Protein AF-C1N1Z4-F1 (afdb_monomer_lite)

Organism: Micromonas pusilla (strain CCMP1545) (NCBI:txid564608)

Sequence (85 aa):
LFQAGLPPYLVYLWFLGAPETRAPEASNFGARFLLAFVLATIPAGVVAKTTYGDVLANVDVLHGASESLLTCSNFLFAFGFATAI

pLDDT: mean 94.85, std 7.13, range [57.94, 98.56]

Radius of gyration: 15.03 Å; chains: 1; bounding box: 32×20×41 Å

Secondary structure (DSSP, 8-state):
-TGGGHHHHHHHHHHHTSGGG---HHHHHHHHHHHHHHHHHHHHHHHIIIIISS-GGG-HHHHHHHHHHHHHHHHHHHHHHHTT-

Foldseek 3Di:
DVVVVPVVLVVVLVVCPDVVVVQQPLQSVLSVLVVVLVVLQVVLQVCCCPPVVDGSVPVCVSVVVSVVSNVSSVCSNVVSVVVVD

InterPro domains:
  IPR021995 Protein of unknown function DUF3593 [PF12159] (1-84)
  IPR021995 Protein of unknown function DUF3593 [PTHR35473] (1-85)

Structure (mmCIF, N/CA/C/O backbone):
data_AF-C1N1Z4-F1
#
_entry.id   AF-C1N1Z4-F1
#
loop_
_atom_site.group_PDB
_atom_site.id
_atom_site.type_symbol
_atom_site.label_atom_id
_atom_site.label_alt_id
_atom_site.label_comp_id
_atom_site.label_asym_id
_atom_site.label_entity_id
_atom_site.label_seq_id
_atom_site.pdbx_PDB_ins_code
_atom_site.Cartn_x
_atom_site.Cartn_y
_atom_site.Cartn_z
_atom_site.occupancy
_atom_site.B_iso_or_equiv
_atom_site.auth_seq_id
_atom_site.auth_comp_id
_atom_site.auth_asym_id
_atom_site.auth_atom_id
_atom_site.pdbx_PDB_model_num
ATOM 1 N N . LEU A 1 1 ? -16.577 -3.179 -0.159 1.00 57.94 1 LEU A N 1
ATOM 2 C CA . LEU A 1 1 ? -15.801 -2.694 -1.326 1.00 57.94 1 LEU A CA 1
ATOM 3 C C . LEU A 1 1 ? -14.302 -2.971 -1.178 1.00 57.94 1 LEU A C 1
ATOM 5 O O . LEU A 1 1 ? -13.759 -3.611 -2.060 1.00 57.94 1 LEU A O 1
ATOM 9 N N . PHE A 1 2 ? -13.659 -2.620 -0.054 1.00 62.78 2 PHE A N 1
ATOM 10 C CA . PHE A 1 2 ? -12.212 -2.832 0.163 1.00 62.78 2 PHE A CA 1
ATOM 11 C C . PHE A 1 2 ? -11.723 -4.292 0.011 1.00 62.78 2 PHE A C 1
ATOM 13 O O . PHE A 1 2 ? -10.783 -4.550 -0.730 1.00 62.78 2 PHE A O 1
ATOM 20 N N . GLN A 1 3 ? -12.395 -5.272 0.631 1.00 65.56 3 GLN A N 1
ATOM 21 C CA . GLN A 1 3 ? -11.960 -6.683 0.590 1.00 65.56 3 GLN A CA 1
ATOM 22 C C . GLN A 1 3 ? -12.035 -7.318 -0.809 1.00 65.56 3 GLN A C 1
ATOM 24 O O . GLN A 1 3 ? -11.210 -8.160 -1.150 1.00 65.56 3 GLN A O 1
ATOM 29 N N . ALA A 1 4 ? -12.988 -6.885 -1.641 1.00 79.38 4 ALA A N 1
ATOM 30 C CA . ALA A 1 4 ? -13.126 -7.373 -3.014 1.00 79.38 4 ALA A CA 1
ATOM 31 C C . ALA A 1 4 ? -12.008 -6.859 -3.940 1.00 79.38 4 ALA A C 1
ATOM 33 O O . ALA A 1 4 ? -11.782 -7.436 -4.999 1.00 79.38 4 ALA A O 1
ATOM 34 N N . GLY A 1 5 ? -11.301 -5.796 -3.539 1.00 87.25 5 GLY A N 1
ATOM 35 C CA . GLY A 1 5 ? -10.180 -5.232 -4.289 1.00 87.25 5 GLY A CA 1
ATOM 36 C C . GLY A 1 5 ? -8.856 -5.975 -4.095 1.00 87.25 5 GLY A C 1
ATOM 37 O O . GLY A 1 5 ? -7.952 -5.803 -4.907 1.00 87.25 5 GLY A O 1
ATOM 38 N N . LEU A 1 6 ? -8.721 -6.827 -3.068 1.00 91.06 6 LEU A N 1
ATOM 39 C CA . LEU A 1 6 ? -7.456 -7.519 -2.803 1.00 91.06 6 LEU A CA 1
ATOM 40 C C . LEU A 1 6 ? -7.086 -8.523 -3.913 1.00 91.06 6 LEU A C 1
ATOM 42 O O . LEU A 1 6 ? -5.962 -8.439 -4.402 1.00 91.06 6 LEU A O 1
ATOM 46 N N . PRO A 1 7 ? -7.980 -9.420 -4.383 1.00 93.88 7 PRO A N 1
ATOM 47 C CA . PRO A 1 7 ? -7.646 -10.328 -5.480 1.00 93.88 7 PRO A CA 1
ATOM 48 C C . PRO A 1 7 ? -7.160 -9.628 -6.764 1.00 93.88 7 PRO A C 1
ATOM 50 O O . PRO A 1 7 ? -6.075 -9.979 -7.231 1.00 93.88 7 PRO A O 1
ATOM 53 N N . PRO A 1 8 ? -7.864 -8.621 -7.331 1.00 95.12 8 PRO A N 1
ATOM 54 C CA . PRO A 1 8 ? -7.358 -7.929 -8.515 1.00 95.12 8 PRO A CA 1
ATOM 55 C C . PRO A 1 8 ? -6.054 -7.166 -8.237 1.00 95.12 8 PRO A C 1
ATOM 57 O O . PRO A 1 8 ? -5.213 -7.074 -9.127 1.00 95.12 8 PRO A O 1
ATOM 60 N N . TYR A 1 9 ? -5.831 -6.683 -7.008 1.00 95.56 9 TYR A N 1
ATOM 61 C CA . TYR A 1 9 ? -4.566 -6.047 -6.636 1.00 95.56 9 TYR A CA 1
ATOM 62 C C . TYR A 1 9 ? -3.388 -7.029 -6.625 1.00 95.56 9 TYR A C 1
ATOM 64 O O . TYR A 1 9 ? -2.312 -6.712 -7.122 1.00 95.56 9 TYR A O 1
ATOM 72 N N . LEU A 1 10 ? -3.585 -8.244 -6.109 1.00 96.38 10 LEU A N 1
ATOM 73 C CA . LEU A 1 10 ? -2.550 -9.282 -6.130 1.00 96.38 10 LEU A CA 1
ATOM 74 C C . LEU A 1 10 ? -2.204 -9.707 -7.562 1.00 96.38 10 LEU A C 1
ATOM 76 O O . LEU A 1 10 ? -1.029 -9.892 -7.876 1.00 96.38 10 LEU A O 1
ATOM 80 N N . VAL A 1 11 ? -3.206 -9.800 -8.443 1.00 97.56 11 VAL A N 1
ATOM 81 C CA . VAL A 1 11 ? -2.985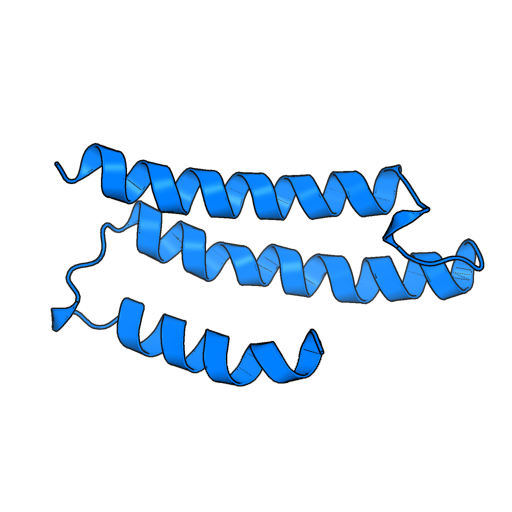 -10.032 -9.880 1.00 97.56 11 VAL A CA 1
ATOM 82 C C . VAL A 1 11 ? -2.186 -8.881 -10.496 1.00 97.56 11 VAL A C 1
ATOM 84 O O . VAL A 1 11 ? -1.213 -9.125 -11.205 1.00 97.56 11 VAL A O 1
ATOM 87 N N . TYR A 1 12 ? -2.531 -7.631 -10.180 1.00 97.38 12 TYR A N 1
ATOM 88 C CA . TYR A 1 12 ? -1.753 -6.464 -10.599 1.00 97.38 12 TYR A CA 1
ATOM 89 C C . TYR A 1 12 ? -0.288 -6.546 -10.141 1.00 97.38 12 TYR A C 1
ATOM 91 O O . TYR A 1 12 ? 0.607 -6.343 -10.958 1.00 97.38 12 TYR A O 1
ATOM 99 N N . LEU A 1 13 ? -0.021 -6.901 -8.879 1.00 97.81 13 LEU A N 1
ATOM 100 C CA . LEU A 1 13 ? 1.348 -7.051 -8.371 1.00 97.81 13 LEU A CA 1
ATOM 101 C C . LEU A 1 13 ? 2.125 -8.165 -9.078 1.00 97.81 13 LEU A C 1
ATOM 103 O O . LEU A 1 13 ? 3.333 -8.028 -9.280 1.00 97.81 13 LEU A O 1
ATOM 107 N N . TRP A 1 14 ? 1.448 -9.251 -9.456 1.00 97.69 14 TRP A N 1
ATOM 108 C CA . TRP A 1 14 ? 2.057 -10.328 -10.232 1.00 97.69 14 TRP A CA 1
ATOM 109 C C . TRP A 1 14 ? 2.537 -9.825 -11.598 1.00 97.69 14 TRP A C 1
ATOM 111 O O . TRP A 1 14 ? 3.706 -10.012 -11.931 1.00 97.69 14 TRP A O 1
ATOM 121 N N . PHE A 1 15 ? 1.682 -9.107 -12.336 1.00 98.12 15 PHE A N 1
ATOM 122 C CA . PHE A 1 15 ? 2.069 -8.496 -13.610 1.00 98.12 15 PHE A CA 1
ATOM 123 C C . PHE A 1 15 ? 3.140 -7.416 -13.432 1.00 98.12 15 PHE A C 1
ATOM 125 O O . PHE A 1 15 ? 4.106 -7.399 -14.179 1.00 98.12 15 PHE A O 1
ATOM 132 N N . LEU A 1 16 ? 3.030 -6.551 -12.420 1.00 97.62 16 LEU A N 1
ATOM 133 C CA . LEU A 1 16 ? 4.030 -5.513 -12.143 1.00 97.62 16 LEU A CA 1
ATOM 134 C C . LEU A 1 16 ? 5.417 -6.105 -11.834 1.00 97.62 16 LEU A C 1
ATOM 136 O O . LEU A 1 16 ? 6.443 -5.485 -12.105 1.00 97.62 16 LEU A O 1
ATOM 140 N N . GLY A 1 17 ? 5.453 -7.292 -11.227 1.00 97.12 17 GLY A N 1
ATOM 141 C CA . GLY A 1 17 ? 6.665 -8.053 -10.925 1.00 97.12 17 GLY A CA 1
ATOM 142 C C . GLY A 1 17 ? 7.304 -8.759 -12.118 1.00 97.12 17 GLY A C 1
ATOM 143 O O . GLY A 1 17 ? 8.407 -9.280 -11.960 1.00 97.12 17 GLY A O 1
ATOM 144 N N . ALA A 1 18 ? 6.634 -8.804 -13.269 1.00 97.38 18 ALA A N 1
ATOM 145 C CA . ALA A 1 18 ? 7.121 -9.517 -14.436 1.00 97.38 18 ALA A CA 1
ATOM 146 C C . ALA A 1 18 ? 8.368 -8.818 -15.024 1.00 97.38 18 ALA A C 1
ATOM 148 O O . ALA A 1 18 ? 8.373 -7.586 -15.154 1.00 97.38 18 ALA A O 1
ATOM 149 N N . PRO A 1 19 ? 9.431 -9.561 -15.396 1.00 94.38 19 PRO A N 1
ATOM 150 C CA . PRO A 1 19 ? 10.643 -8.981 -15.984 1.00 94.38 19 PRO A CA 1
ATOM 151 C C . PRO A 1 19 ? 10.371 -8.110 -17.217 1.00 94.38 19 PRO A C 1
ATOM 153 O O . PRO A 1 19 ? 11.069 -7.123 -17.453 1.00 94.38 19 PRO A O 1
ATOM 156 N N . GLU A 1 20 ? 9.338 -8.451 -17.986 1.00 96.00 20 GLU A N 1
ATOM 157 C CA . GLU A 1 20 ? 8.921 -7.756 -19.203 1.00 96.00 20 GLU A CA 1
ATOM 158 C C . GLU A 1 20 ? 8.362 -6.359 -18.910 1.00 96.00 20 GLU A C 1
ATOM 160 O O . GLU A 1 20 ? 8.499 -5.458 -19.738 1.00 96.00 20 GLU A O 1
ATOM 165 N N . THR A 1 21 ? 7.769 -6.155 -17.729 1.00 95.62 21 THR A N 1
ATOM 166 C CA . THR A 1 21 ? 7.201 -4.864 -17.320 1.00 95.62 21 THR A CA 1
ATOM 167 C C . THR A 1 21 ? 8.278 -3.833 -17.018 1.00 95.62 21 THR A C 1
ATOM 169 O O . THR A 1 21 ? 8.028 -2.641 -17.182 1.00 95.62 21 THR A O 1
ATOM 172 N N . ARG A 1 22 ? 9.478 -4.273 -16.605 1.00 94.88 22 ARG A N 1
ATOM 173 C CA . ARG A 1 22 ? 10.625 -3.392 -16.313 1.00 94.88 22 ARG A CA 1
ATOM 174 C C . ARG A 1 22 ? 10.271 -2.244 -15.357 1.00 94.88 22 ARG A C 1
ATOM 176 O O . ARG A 1 22 ? 10.759 -1.126 -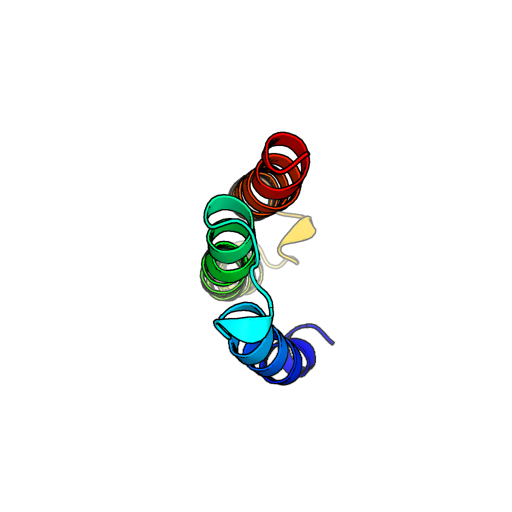15.506 1.00 94.88 22 ARG A O 1
ATOM 183 N N . ALA A 1 23 ? 9.399 -2.515 -14.385 1.00 96.69 23 ALA A N 1
ATOM 184 C CA . ALA A 1 23 ? 9.025 -1.530 -13.379 1.00 96.69 23 ALA A CA 1
ATOM 185 C C . ALA A 1 23 ? 10.255 -1.156 -12.528 1.00 96.69 23 ALA A C 1
ATOM 187 O O . ALA A 1 23 ? 10.968 -2.067 -12.095 1.00 96.69 23 ALA A O 1
ATOM 188 N N . PRO A 1 24 ? 10.488 0.139 -12.235 1.00 97.31 24 PRO A N 1
ATOM 189 C CA . PRO A 1 24 ? 11.548 0.552 -11.320 1.00 97.31 24 PRO A CA 1
ATOM 190 C C . PRO A 1 24 ? 11.420 -0.168 -9.976 1.00 97.31 24 PRO A C 1
ATOM 192 O O . PRO A 1 24 ? 10.312 -0.323 -9.454 1.00 97.31 24 PRO A O 1
ATOM 195 N N . GLU A 1 25 ? 12.543 -0.595 -9.397 1.00 96.25 25 GLU A N 1
ATOM 196 C CA . GLU A 1 25 ? 12.540 -1.426 -8.184 1.00 96.25 25 GLU A CA 1
ATOM 197 C C . GLU A 1 25 ? 11.819 -0.745 -7.017 1.00 96.25 25 GLU A C 1
ATOM 199 O O . GLU A 1 25 ? 10.988 -1.367 -6.354 1.00 96.25 25 GLU A O 1
ATOM 204 N N . ALA A 1 26 ? 12.062 0.556 -6.820 1.00 97.75 26 ALA A N 1
ATOM 205 C CA . ALA A 1 26 ? 11.389 1.350 -5.795 1.00 97.75 26 ALA A CA 1
ATOM 206 C C . ALA A 1 26 ? 9.871 1.431 -6.027 1.00 97.75 26 ALA A C 1
ATOM 208 O O . ALA A 1 26 ? 9.104 1.335 -5.069 1.00 97.75 26 ALA A O 1
ATOM 209 N N . SER A 1 27 ? 9.422 1.513 -7.285 1.00 98.19 27 SER A N 1
ATOM 210 C CA . SER A 1 27 ? 7.994 1.533 -7.604 1.00 98.19 27 SER A CA 1
ATOM 211 C C . SER A 1 27 ? 7.332 0.182 -7.370 1.00 98.19 27 SER A C 1
ATOM 213 O O . SER A 1 27 ? 6.257 0.103 -6.772 1.00 98.19 27 SER A O 1
ATOM 215 N N . ASN A 1 28 ? 7.996 -0.898 -7.780 1.00 98.06 28 ASN A N 1
ATOM 216 C CA . ASN A 1 28 ? 7.530 -2.259 -7.531 1.00 98.06 28 ASN A CA 1
ATOM 217 C C . ASN A 1 28 ? 7.435 -2.539 -6.024 1.00 98.06 28 ASN A C 1
ATOM 219 O O . ASN A 1 28 ? 6.433 -3.067 -5.537 1.00 98.06 28 ASN A O 1
ATOM 223 N N . PHE A 1 29 ? 8.449 -2.110 -5.269 1.00 98.25 29 PHE A N 1
ATOM 224 C CA . PHE A 1 29 ? 8.450 -2.196 -3.816 1.00 98.25 29 PHE A CA 1
ATOM 225 C C . PHE A 1 29 ? 7.329 -1.358 -3.192 1.00 98.25 29 PHE A C 1
ATOM 227 O O . PHE A 1 29 ? 6.573 -1.894 -2.387 1.00 98.25 29 PHE A O 1
ATOM 234 N N . GLY A 1 30 ? 7.159 -0.094 -3.593 1.00 98.25 30 GLY A N 1
ATOM 235 C CA . GLY A 1 30 ? 6.094 0.784 -3.099 1.00 98.25 30 GLY A CA 1
ATOM 236 C C . GLY A 1 30 ? 4.699 0.191 -3.301 1.00 98.25 30 GLY A C 1
ATOM 237 O O . GLY A 1 30 ? 3.907 0.153 -2.358 1.00 98.25 30 GLY A O 1
ATOM 238 N N . ALA A 1 31 ? 4.431 -0.381 -4.479 1.00 98.12 31 ALA A N 1
ATOM 239 C CA . ALA A 1 31 ? 3.182 -1.091 -4.753 1.00 98.12 31 ALA A CA 1
ATOM 240 C C . ALA A 1 31 ? 2.995 -2.305 -3.822 1.00 98.12 31 ALA A C 1
ATOM 242 O O . ALA A 1 31 ? 1.932 -2.493 -3.230 1.00 98.12 31 ALA A O 1
ATOM 243 N N . ARG A 1 32 ? 4.026 -3.128 -3.614 1.00 98.31 32 ARG A N 1
ATOM 244 C CA . ARG A 1 32 ? 3.935 -4.269 -2.684 1.00 98.31 32 ARG A CA 1
ATOM 245 C C . ARG A 1 32 ? 3.780 -3.818 -1.230 1.00 98.31 32 ARG A C 1
ATOM 247 O O . ARG A 1 32 ? 3.031 -4.444 -0.483 1.00 98.31 32 ARG A O 1
ATOM 254 N N . PHE A 1 33 ? 4.423 -2.717 -0.841 1.00 98.12 33 PHE A N 1
ATOM 255 C CA . PHE A 1 33 ? 4.348 -2.140 0.503 1.00 98.12 33 PHE A CA 1
ATOM 256 C C . PHE A 1 33 ? 2.922 -1.706 0.870 1.00 98.12 33 PHE A C 1
ATOM 258 O O . PHE A 1 33 ? 2.562 -1.748 2.044 1.00 98.12 33 PHE A O 1
ATOM 265 N N . LEU A 1 34 ? 2.059 -1.407 -0.111 1.00 97.25 34 LEU A N 1
ATOM 266 C CA . LEU A 1 34 ? 0.633 -1.161 0.132 1.00 97.25 34 LEU A CA 1
ATOM 267 C C . LEU A 1 34 ? -0.045 -2.325 0.877 1.00 97.25 34 LEU A C 1
ATOM 269 O O . LEU A 1 34 ? -0.972 -2.110 1.654 1.00 97.25 34 LEU A O 1
ATOM 273 N N . LEU A 1 35 ? 0.430 -3.564 0.705 1.00 96.31 35 LEU A N 1
ATOM 274 C CA . LEU A 1 35 ? -0.091 -4.706 1.458 1.00 96.31 35 LEU A CA 1
ATOM 275 C C . LEU A 1 35 ? 0.139 -4.559 2.969 1.00 96.31 35 LEU A C 1
ATOM 277 O O . LEU A 1 35 ? -0.695 -5.018 3.743 1.00 96.31 35 LEU A O 1
ATOM 281 N N . ALA A 1 36 ? 1.200 -3.873 3.408 1.00 95.69 36 ALA A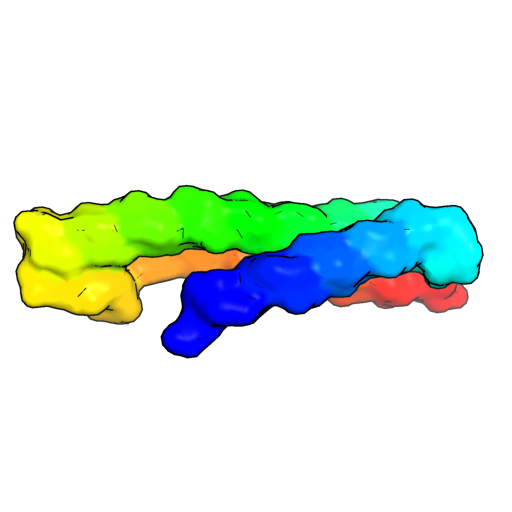 N 1
ATOM 282 C CA . ALA A 1 36 ? 1.410 -3.569 4.823 1.00 95.69 36 ALA A CA 1
ATOM 283 C C . ALA A 1 36 ? 0.314 -2.636 5.365 1.00 95.69 36 ALA A C 1
ATOM 285 O O . ALA A 1 36 ? -0.203 -2.868 6.456 1.00 95.69 36 ALA A O 1
ATOM 286 N N . PHE A 1 37 ? -0.111 -1.640 4.579 1.00 95.56 37 PHE A N 1
ATOM 287 C CA . PHE A 1 37 ? -1.268 -0.801 4.906 1.00 95.56 37 PHE A CA 1
ATOM 288 C C . PHE A 1 37 ? -2.556 -1.632 5.023 1.00 95.56 37 PHE A C 1
ATOM 290 O O . PHE A 1 37 ? -3.301 -1.480 5.992 1.00 95.56 37 PHE A O 1
ATOM 297 N N . VAL A 1 38 ? -2.804 -2.562 4.094 1.00 93.94 38 VAL A N 1
ATOM 298 C CA . VAL A 1 38 ? -3.970 -3.465 4.165 1.00 93.94 38 VAL A CA 1
ATOM 299 C C . VAL A 1 38 ? -3.926 -4.327 5.434 1.00 93.94 38 VAL A C 1
ATOM 301 O O . VAL A 1 38 ? -4.914 -4.414 6.161 1.00 93.94 38 VAL A O 1
ATOM 304 N N . LEU A 1 39 ? -2.775 -4.931 5.735 1.00 93.31 39 LEU A N 1
ATOM 305 C CA . LEU A 1 39 ? -2.596 -5.782 6.914 1.00 93.31 39 LEU A CA 1
ATOM 306 C C . LEU A 1 39 ? -2.713 -5.009 8.232 1.00 93.31 39 LEU A C 1
ATOM 308 O O . LEU A 1 39 ? -3.181 -5.583 9.208 1.00 93.31 39 LEU A O 1
ATOM 312 N N . ALA A 1 40 ? -2.324 -3.732 8.268 1.00 94.25 40 ALA A N 1
ATOM 313 C CA . ALA A 1 40 ? -2.451 -2.881 9.451 1.00 94.25 40 ALA A CA 1
ATOM 314 C C . ALA A 1 40 ? -3.881 -2.345 9.650 1.00 94.25 40 ALA A C 1
ATOM 316 O O . ALA A 1 40 ? -4.385 -2.304 10.772 1.00 94.25 40 ALA A O 1
ATOM 317 N N . THR A 1 41 ? -4.570 -1.975 8.568 1.00 94.38 41 THR A N 1
ATOM 318 C CA . THR A 1 41 ? -5.913 -1.369 8.640 1.00 94.38 41 THR A CA 1
ATOM 319 C C . THR A 1 41 ? -7.013 -2.351 9.022 1.00 94.38 41 THR A C 1
ATOM 321 O O . THR A 1 41 ? -7.992 -1.946 9.647 1.00 94.38 41 THR A O 1
ATOM 324 N N . ILE A 1 42 ? -6.869 -3.639 8.700 1.00 93.62 42 ILE A N 1
ATOM 325 C CA . ILE A 1 42 ? -7.829 -4.676 9.107 1.00 93.62 42 ILE A CA 1
ATOM 326 C C . ILE A 1 42 ? -7.933 -4.784 10.645 1.00 93.62 42 ILE A C 1
ATOM 328 O O . ILE A 1 42 ? -9.035 -4.591 11.165 1.00 93.62 42 ILE A O 1
ATOM 332 N N . PRO A 1 43 ? -6.847 -5.047 11.403 1.00 95.06 43 PRO A N 1
ATOM 333 C CA . PRO A 1 43 ? -6.908 -5.096 12.860 1.00 95.06 43 PRO A CA 1
ATOM 334 C C . PRO A 1 43 ? -7.200 -3.722 13.464 1.00 95.06 43 PRO A C 1
ATOM 336 O O . PRO A 1 43 ? -7.977 -3.652 14.411 1.00 95.06 43 PRO A O 1
ATOM 339 N N . ALA A 1 44 ? -6.671 -2.628 12.902 1.00 96.00 44 ALA A N 1
ATOM 340 C CA . ALA A 1 44 ? -7.003 -1.282 13.371 1.00 96.00 44 ALA A CA 1
ATOM 341 C C . ALA A 1 44 ? -8.512 -0.999 13.265 1.00 96.00 44 ALA A C 1
ATOM 343 O O . ALA A 1 44 ? -9.104 -0.453 14.193 1.00 96.00 44 ALA A O 1
ATOM 344 N N . GLY A 1 45 ? -9.160 -1.433 12.181 1.00 95.88 45 GLY A N 1
ATOM 345 C CA . GLY A 1 45 ? -10.609 -1.333 12.013 1.00 95.88 45 GLY A CA 1
ATOM 346 C C . GLY A 1 45 ? -11.395 -2.191 13.003 1.00 95.88 45 GLY A C 1
ATOM 347 O O . GLY A 1 45 ? -12.431 -1.748 13.501 1.00 95.88 45 GLY A O 1
ATOM 348 N N . VAL A 1 46 ? -10.894 -3.385 13.337 1.00 96.12 46 VAL A N 1
ATOM 349 C CA . VAL A 1 46 ? -11.474 -4.208 14.410 1.00 96.12 46 VAL A CA 1
ATOM 350 C C . VAL A 1 46 ? -11.364 -3.479 15.749 1.00 96.12 46 VAL A C 1
ATOM 352 O O . VAL A 1 46 ? -12.385 -3.311 16.405 1.00 96.12 46 VAL A O 1
ATOM 355 N N . VAL A 1 47 ? -10.180 -2.977 16.114 1.00 97.44 4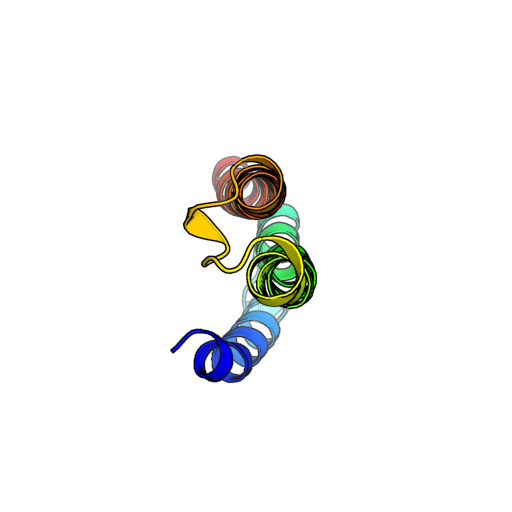7 VAL A N 1
ATOM 356 C CA . VAL A 1 47 ? -9.945 -2.245 17.373 1.00 97.44 47 VAL A CA 1
ATOM 357 C C . VAL A 1 47 ? -10.800 -0.980 17.463 1.00 97.44 47 VAL A C 1
ATOM 359 O O . VAL A 1 47 ? -11.408 -0.738 18.503 1.00 97.44 47 VAL A O 1
ATOM 362 N N . ALA A 1 48 ? -10.903 -0.197 16.385 1.00 97.75 48 ALA A N 1
ATOM 363 C CA . ALA A 1 48 ? -11.775 0.978 16.329 1.00 97.75 48 ALA A CA 1
ATOM 364 C C . ALA A 1 48 ? -13.224 0.605 16.681 1.00 97.75 48 ALA A C 1
ATOM 366 O O . ALA A 1 48 ? -13.827 1.191 17.582 1.00 97.75 48 ALA A O 1
ATOM 367 N N . LYS A 1 49 ? -13.739 -0.461 16.060 1.00 97.31 49 LYS A N 1
ATOM 368 C CA . LYS A 1 49 ? -15.112 -0.916 16.277 1.00 97.31 49 LYS A CA 1
ATOM 369 C C . LYS A 1 49 ? -15.333 -1.526 17.663 1.00 97.31 49 LYS A C 1
ATOM 371 O O . LYS A 1 49 ? -16.375 -1.284 18.263 1.00 97.31 49 LYS A O 1
ATOM 376 N N . THR A 1 50 ? -14.402 -2.341 18.164 1.00 97.88 50 THR A N 1
ATOM 377 C CA . THR A 1 50 ? -14.585 -3.080 19.426 1.00 97.88 50 THR A CA 1
ATOM 378 C C . THR A 1 50 ? -14.271 -2.249 20.661 1.00 97.88 50 THR A C 1
ATOM 380 O O . THR A 1 50 ? -14.918 -2.437 21.686 1.00 97.88 50 THR A O 1
ATOM 383 N N . THR A 1 51 ? -13.278 -1.362 20.584 1.00 97.31 51 THR A N 1
ATOM 384 C CA . THR A 1 51 ? -12.777 -0.604 21.740 1.00 97.31 51 THR A CA 1
ATOM 385 C C . THR A 1 51 ? -13.357 0.803 21.791 1.00 97.31 51 THR A C 1
ATOM 387 O O . THR A 1 51 ? -13.692 1.281 22.870 1.00 97.31 51 THR A O 1
ATOM 390 N N . TYR A 1 52 ? -13.492 1.461 20.637 1.00 95.69 52 TYR A N 1
ATOM 391 C CA . TYR A 1 52 ? -13.942 2.854 20.555 1.00 95.69 52 TYR A CA 1
ATOM 392 C C . TYR A 1 52 ? -15.401 2.990 20.104 1.00 95.69 52 TYR A C 1
ATOM 394 O O . TYR A 1 52 ? -15.960 4.077 20.182 1.00 95.69 52 TYR A O 1
ATOM 402 N N . GLY A 1 53 ? -16.037 1.896 19.666 1.00 97.19 53 GLY A N 1
ATOM 403 C CA . GLY A 1 53 ? -17.434 1.898 19.224 1.00 97.19 53 GLY A CA 1
ATOM 404 C C . GLY A 1 53 ? -17.673 2.692 17.939 1.00 97.19 53 GLY A C 1
ATOM 405 O O . GLY A 1 53 ? -18.818 3.017 17.635 1.00 97.19 53 GLY A O 1
ATOM 406 N N . ASP A 1 54 ? -16.611 2.993 17.191 1.00 97.38 54 ASP A N 1
ATOM 407 C CA . ASP A 1 54 ? -16.658 3.873 16.028 1.00 97.38 54 ASP A CA 1
ATOM 408 C C . ASP A 1 54 ? -15.903 3.267 14.832 1.00 97.38 54 ASP A C 1
ATOM 410 O O . ASP A 1 54 ? -15.277 2.202 14.913 1.00 97.38 54 ASP A O 1
ATOM 414 N N . VAL A 1 55 ? -15.992 3.916 13.677 1.00 96.06 55 VAL A N 1
ATOM 415 C CA . VAL A 1 55 ? -15.244 3.545 12.478 1.00 96.06 55 VAL A CA 1
ATOM 416 C C . VAL A 1 55 ? -13.789 3.994 12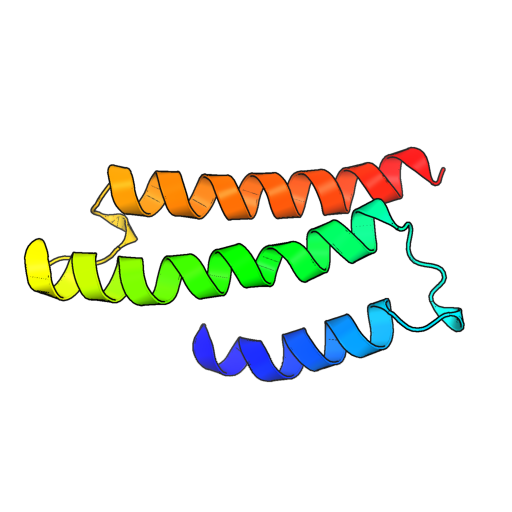.587 1.00 96.06 55 VAL A C 1
ATOM 418 O O . VAL A 1 55 ? -13.480 5.009 13.203 1.00 96.06 55 VAL A O 1
ATOM 421 N N . LEU A 1 56 ? -12.882 3.263 11.928 1.00 95.31 56 LEU A N 1
ATOM 422 C CA . LEU A 1 56 ? -11.443 3.562 11.927 1.00 95.31 56 LEU A CA 1
ATOM 423 C C . LEU A 1 56 ? -11.134 5.028 11.597 1.00 95.31 56 LEU A C 1
ATOM 425 O O . LEU A 1 56 ? -10.230 5.594 12.192 1.00 95.31 56 LEU A O 1
ATOM 429 N N . ALA A 1 57 ? -11.894 5.629 10.677 1.00 96.12 57 ALA A N 1
ATOM 430 C CA . ALA A 1 57 ? -11.725 7.017 10.249 1.00 96.12 57 ALA A CA 1
ATOM 431 C C . ALA A 1 57 ? -11.919 8.059 11.364 1.00 96.12 57 ALA A C 1
ATOM 433 O O . ALA A 1 57 ? -11.406 9.161 11.236 1.00 96.12 57 ALA A O 1
ATOM 434 N N . ASN A 1 58 ? -12.608 7.707 12.452 1.00 97.50 58 ASN A N 1
ATOM 435 C CA . ASN A 1 58 ? -12.875 8.611 13.571 1.00 97.50 58 ASN A CA 1
ATOM 436 C C . ASN A 1 58 ? -11.902 8.413 14.746 1.00 97.50 58 ASN A C 1
ATOM 438 O O . ASN A 1 58 ? -12.017 9.085 15.768 1.00 97.50 58 ASN A O 1
ATOM 442 N N . VAL A 1 59 ? -10.955 7.475 14.637 1.00 97.19 59 VAL A N 1
ATOM 443 C CA . VAL A 1 59 ? -9.946 7.225 15.671 1.00 97.19 59 VAL A CA 1
ATOM 444 C C . VAL A 1 59 ? -8.597 7.715 15.158 1.00 97.19 59 VAL A C 1
ATOM 446 O O . VAL A 1 59 ? -7.825 6.931 14.609 1.00 97.19 59 VAL A O 1
ATOM 449 N N . ASP A 1 60 ? -8.310 9.004 15.353 1.00 96.56 60 ASP A N 1
ATOM 450 C CA . ASP A 1 60 ? -7.167 9.723 14.758 1.00 96.56 60 ASP A CA 1
ATOM 451 C C . ASP A 1 60 ? -5.839 8.969 14.849 1.00 96.56 60 ASP A C 1
ATOM 453 O O . ASP A 1 60 ? -5.110 8.853 13.868 1.00 96.56 60 ASP A O 1
ATOM 457 N N . VAL A 1 61 ? -5.531 8.402 16.019 1.00 95.06 61 VAL A N 1
ATOM 458 C CA . VAL A 1 61 ? -4.279 7.663 16.231 1.00 95.06 61 VAL A CA 1
ATOM 459 C C . VAL A 1 61 ? -4.212 6.413 15.350 1.00 95.06 61 VAL A C 1
ATOM 461 O O . VAL A 1 61 ? -3.171 6.134 14.761 1.00 95.06 61 VAL A O 1
ATOM 464 N N . LEU A 1 62 ? -5.309 5.662 15.230 1.00 96.75 62 LEU A N 1
ATOM 465 C CA . LEU A 1 62 ? -5.359 4.451 14.405 1.00 96.75 62 LEU A CA 1
ATOM 466 C C . LEU A 1 62 ? -5.439 4.791 12.913 1.00 96.75 62 LEU A C 1
ATOM 468 O O . LEU A 1 62 ? -4.803 4.121 12.092 1.00 96.75 62 LEU A O 1
ATOM 472 N N . HIS A 1 63 ? -6.201 5.828 12.563 1.00 96.88 63 HIS A N 1
ATOM 473 C CA . HIS A 1 63 ? -6.352 6.285 11.189 1.00 96.88 63 HIS A CA 1
ATOM 474 C C . HIS A 1 63 ? -5.045 6.859 10.651 1.00 96.88 63 HIS A C 1
ATOM 476 O O . HIS A 1 63 ? -4.496 6.324 9.692 1.00 96.88 63 HIS A O 1
ATOM 482 N N . GLY A 1 64 ? -4.486 7.865 11.326 1.00 96.12 64 GLY A N 1
ATOM 483 C CA . GLY A 1 64 ? -3.267 8.546 10.900 1.00 96.12 64 GLY A CA 1
ATOM 484 C C . GLY A 1 64 ? -2.048 7.621 10.869 1.00 96.12 64 GLY A C 1
ATOM 485 O O . GLY A 1 64 ? -1.240 7.684 9.937 1.00 96.12 64 GLY A O 1
ATOM 486 N N . ALA A 1 65 ? -1.931 6.689 11.825 1.00 95.25 65 ALA A N 1
ATOM 487 C CA . ALA A 1 65 ? -0.881 5.668 11.780 1.00 95.25 65 ALA A CA 1
ATOM 488 C C . ALA A 1 65 ? -1.021 4.758 10.548 1.00 95.25 65 ALA A C 1
ATOM 490 O O . ALA A 1 65 ? -0.026 4.426 9.902 1.00 95.25 65 ALA A O 1
ATOM 491 N N . SER A 1 66 ? -2.253 4.395 10.183 1.00 96.00 66 SER A N 1
ATOM 492 C CA . SER A 1 66 ? -2.518 3.629 8.965 1.00 96.00 66 SER A CA 1
ATOM 493 C C . SER A 1 66 ? -2.187 4.445 7.711 1.00 96.00 66 SER A C 1
ATOM 495 O O . SER A 1 66 ? -1.459 3.972 6.840 1.00 96.00 66 SER A O 1
ATOM 497 N N . GLU A 1 67 ? -2.651 5.690 7.617 1.00 97.06 67 GLU A N 1
ATOM 498 C CA . GLU A 1 67 ? -2.391 6.569 6.468 1.00 97.06 67 GLU A CA 1
ATOM 499 C C . GLU A 1 67 ? -0.903 6.883 6.269 1.00 97.06 67 GLU A C 1
ATOM 501 O O . GLU A 1 67 ? -0.460 7.094 5.138 1.00 97.06 67 GLU A O 1
ATOM 506 N N . SER A 1 68 ? -0.094 6.832 7.328 1.00 97.25 68 SER A N 1
ATOM 507 C CA . SER A 1 68 ? 1.365 6.962 7.225 1.00 97.25 68 SER A CA 1
ATOM 508 C C . SER A 1 68 ? 1.989 5.822 6.406 1.00 97.25 68 SER A C 1
ATOM 510 O O . SER A 1 68 ? 2.905 6.053 5.612 1.00 97.25 68 SER A O 1
ATOM 512 N N . LEU A 1 69 ? 1.459 4.596 6.524 1.00 97.50 69 LEU A N 1
ATOM 513 C CA . LEU A 1 69 ? 1.889 3.453 5.706 1.00 97.50 69 LEU A CA 1
ATOM 514 C C . LEU A 1 69 ? 1.497 3.641 4.237 1.00 97.50 69 LEU A C 1
ATOM 516 O O . LEU A 1 69 ? 2.312 3.398 3.345 1.00 97.50 69 LEU A O 1
ATOM 520 N N . LEU A 1 70 ? 0.269 4.107 3.988 1.00 97.56 70 LEU A N 1
ATOM 521 C CA . LEU A 1 70 ? -0.210 4.433 2.642 1.00 97.56 70 LEU A CA 1
ATOM 522 C C . LEU A 1 70 ? 0.637 5.543 2.005 1.00 97.56 70 LEU A C 1
ATOM 524 O O . LEU A 1 70 ? 1.024 5.446 0.843 1.00 97.56 70 LEU A O 1
ATOM 528 N N . THR A 1 71 ? 0.980 6.565 2.784 1.00 98.38 71 THR A N 1
ATOM 529 C CA . THR A 1 71 ? 1.828 7.679 2.348 1.00 98.38 71 THR A CA 1
ATOM 530 C C . THR A 1 71 ? 3.218 7.189 1.954 1.00 98.38 71 THR A C 1
ATOM 532 O O . THR A 1 71 ? 3.698 7.525 0.873 1.00 98.38 71 THR A O 1
ATOM 535 N N . CYS A 1 72 ? 3.840 6.338 2.774 1.00 98.44 72 CYS A N 1
ATOM 536 C CA . CYS A 1 72 ? 5.131 5.731 2.452 1.00 98.44 72 CYS A CA 1
ATOM 537 C C . CYS A 1 72 ? 5.060 4.879 1.169 1.00 98.44 72 CYS A C 1
ATOM 539 O O . CYS A 1 72 ? 5.896 5.035 0.278 1.00 98.44 72 CYS A O 1
ATOM 541 N N . SER A 1 73 ? 4.024 4.040 1.032 1.00 98.44 73 SER A N 1
ATOM 542 C CA . SER A 1 73 ? 3.772 3.238 -0.177 1.00 98.44 73 SER A CA 1
ATOM 543 C C . SER A 1 73 ? 3.697 4.110 -1.435 1.00 98.44 73 SER A C 1
ATOM 545 O O . SER A 1 73 ? 4.417 3.860 -2.404 1.00 98.44 73 SER A O 1
ATOM 547 N N . ASN A 1 74 ? 2.876 5.162 -1.397 1.00 98.25 74 ASN A N 1
ATOM 548 C CA . ASN A 1 74 ? 2.669 6.072 -2.521 1.00 98.25 74 ASN A CA 1
ATOM 549 C C . ASN A 1 74 ? 3.932 6.863 -2.860 1.00 98.25 74 ASN A C 1
ATOM 551 O O . ASN A 1 74 ? 4.249 7.034 -4.038 1.00 98.25 74 ASN A O 1
ATOM 555 N N . PHE A 1 75 ? 4.667 7.317 -1.842 1.00 98.56 75 PHE A N 1
ATOM 556 C CA . PHE A 1 75 ? 5.939 8.001 -2.035 1.00 98.56 75 PHE A CA 1
ATOM 557 C C . PHE A 1 75 ? 6.936 7.102 -2.768 1.00 98.56 75 PHE A C 1
ATOM 559 O O . PHE A 1 75 ? 7.450 7.504 -3.805 1.00 98.56 75 PHE A O 1
ATOM 566 N N . LEU A 1 76 ? 7.160 5.874 -2.289 1.00 98.44 76 LEU A N 1
ATOM 567 C CA . LEU A 1 76 ? 8.060 4.910 -2.935 1.00 98.44 76 LEU A CA 1
ATOM 568 C C . LEU A 1 76 ? 7.615 4.594 -4.370 1.00 98.44 76 LEU A C 1
ATOM 570 O O . LEU A 1 76 ? 8.446 4.546 -5.280 1.00 98.44 76 LEU A O 1
ATOM 574 N N . PHE A 1 77 ? 6.302 4.438 -4.574 1.00 98.25 77 PHE A N 1
ATOM 575 C CA . PHE A 1 77 ? 5.715 4.196 -5.888 1.00 98.25 77 PHE A CA 1
ATOM 576 C C . PHE A 1 77 ? 6.036 5.315 -6.883 1.00 98.25 77 PHE A C 1
ATOM 578 O O . PHE A 1 77 ? 6.581 5.049 -7.956 1.00 98.25 77 PHE A O 1
ATOM 585 N N . ALA A 1 78 ? 5.734 6.561 -6.515 1.00 98.25 78 ALA A N 1
ATOM 586 C CA . ALA A 1 78 ? 5.959 7.729 -7.361 1.00 98.25 78 ALA A CA 1
ATOM 587 C C . ALA A 1 78 ? 7.453 8.042 -7.536 1.00 98.25 78 ALA A C 1
ATOM 589 O O . ALA A 1 78 ? 7.896 8.322 -8.649 1.00 98.25 78 ALA A O 1
ATOM 590 N N . PHE A 1 79 ? 8.232 7.953 -6.455 1.00 98.19 79 PHE A N 1
ATOM 591 C CA . PHE A 1 79 ? 9.668 8.216 -6.455 1.00 98.19 79 PHE A CA 1
ATOM 592 C C . PHE A 1 79 ? 10.410 7.303 -7.432 1.00 98.19 79 PHE A C 1
ATOM 594 O O . PHE A 1 79 ? 11.191 7.801 -8.236 1.00 98.19 79 PHE A O 1
ATOM 601 N N . GLY A 1 80 ? 10.120 5.997 -7.428 1.00 97.44 80 GLY A N 1
ATOM 602 C CA . GLY A 1 80 ? 10.789 5.059 -8.331 1.00 97.44 80 GLY A CA 1
ATOM 603 C C . GLY A 1 80 ? 10.604 5.395 -9.812 1.00 97.44 80 GLY A C 1
ATOM 604 O O . GLY A 1 80 ? 11.555 5.279 -10.582 1.00 97.44 80 GLY A O 1
ATOM 605 N N . PHE A 1 81 ? 9.423 5.879 -10.205 1.00 96.62 81 PHE A N 1
ATOM 606 C CA . PHE A 1 81 ? 9.181 6.343 -11.570 1.00 96.62 81 PHE A CA 1
ATOM 607 C C . PHE A 1 81 ? 9.848 7.687 -11.841 1.00 96.62 81 PHE A C 1
ATOM 609 O O . PHE A 1 81 ? 10.430 7.860 -12.906 1.00 96.62 81 PHE A O 1
ATOM 616 N N . ALA A 1 82 ? 9.809 8.617 -10.885 1.00 97.12 82 ALA A N 1
ATOM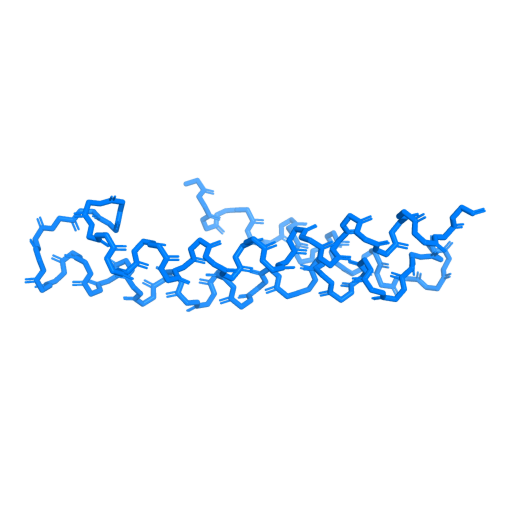 617 C CA . ALA A 1 82 ? 10.450 9.921 -11.029 1.00 97.12 82 ALA A CA 1
ATOM 618 C C . ALA A 1 82 ? 11.968 9.807 -11.249 1.00 97.12 82 ALA A C 1
ATOM 620 O O . ALA A 1 82 ? 12.534 10.605 -11.989 1.00 97.12 82 ALA A O 1
ATOM 621 N N . THR A 1 83 ? 12.620 8.810 -10.645 1.00 96.44 83 THR A N 1
ATOM 622 C CA . THR A 1 83 ? 14.061 8.552 -10.808 1.00 96.44 83 THR A CA 1
ATOM 623 C C . THR A 1 83 ? 14.418 7.677 -12.009 1.00 96.44 83 THR A C 1
ATOM 625 O O . THR A 1 83 ? 15.596 7.427 -12.239 1.00 96.44 83 THR A O 1
ATOM 628 N N . ALA A 1 84 ? 13.425 7.147 -12.727 1.00 92.00 84 ALA A N 1
ATOM 629 C CA . ALA A 1 84 ? 13.632 6.281 -13.890 1.00 92.00 84 ALA A CA 1
ATOM 630 C C . ALA A 1 84 ? 13.610 7.041 -15.232 1.00 92.00 84 ALA A C 1
ATOM 632 O O . ALA A 1 84 ? 13.768 6.415 -16.281 1.00 92.00 84 ALA A O 1
ATOM 633 N N . ILE A 1 85 ? 13.377 8.357 -15.182 1.00 76.50 85 ILE A N 1
ATOM 634 C CA . ILE A 1 85 ? 13.485 9.307 -16.301 1.00 76.50 85 ILE A CA 1
ATOM 635 C C . ILE A 1 85 ? 14.952 9.708 -16.461 1.00 76.50 85 ILE A C 1
ATOM 637 O O . ILE A 1 85 ? 15.413 9.763 -17.622 1.00 76.50 85 ILE A O 1
#